Protein AF-A0A3S0I0M6-F1 (afdb_monomer_lite)

Secondary structure (DSSP, 8-state):
-EEEEEEE-SSS-EEEEEEEETTEES-SS-EEE-TT-EEEEEE-SS-GGG--EEEEEEEETTEEEEEEEETTTSS---TT-S-BTTEEEEEEEEEEPTTSSEEEEEEEEEETT-S--EE----EEEEE-

Radius of gyration: 13.61 Å; chains: 1; bounding box: 32×27×38 Å

Organism: NCBI:txid2496639

Sequence (129 aa):
MGMVNLTNLAGKGISINSFSINGTEITGNLKHLRFGQTFMASYNDKPGSQFTSLKLVLVMSGVTYHIDLNKDHYFGGGEYHYPGDDSDVSYTLFGTNDSGSQMQFRLVYGKGGSDRLIYTNDTKYLDRV

pLDDT: mean 94.1, std 5.2, range [63.44, 98.25]

Structure (mmCIF, N/CA/C/O backbone):
data_AF-A0A3S0I0M6-F1
#
_entry.id   AF-A0A3S0I0M6-F1
#
loop_
_atom_site.group_PDB
_atom_site.id
_atom_site.type_symbol
_atom_site.label_atom_id
_atom_site.label_alt_id
_atom_site.label_comp_id
_atom_site.label_asym_id
_atom_site.label_entity_id
_atom_site.label_seq_id
_atom_site.pdbx_PDB_ins_code
_atom_site.Cartn_x
_atom_site.Car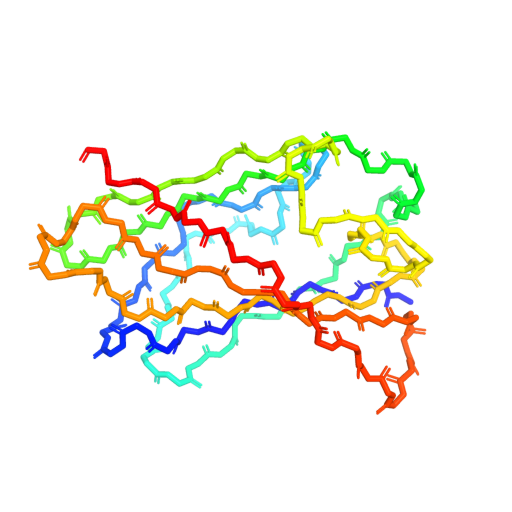tn_y
_atom_site.Cartn_z
_atom_site.occupancy
_atom_site.B_iso_or_equiv
_atom_site.auth_seq_id
_atom_site.auth_comp_id
_atom_site.auth_asym_id
_atom_site.auth_atom_id
_atom_site.pdbx_PDB_model_num
ATOM 1 N N . MET A 1 1 ? 5.858 -6.956 -16.304 1.00 79.19 1 MET A N 1
ATOM 2 C CA . MET A 1 1 ? 4.479 -6.615 -15.919 1.00 79.19 1 MET A CA 1
ATOM 3 C C . MET A 1 1 ? 4.546 -6.340 -14.443 1.00 79.19 1 MET A C 1
ATOM 5 O O . MET A 1 1 ? 4.976 -7.241 -13.732 1.00 79.19 1 MET A O 1
ATOM 9 N N . GLY A 1 2 ? 4.237 -5.118 -14.030 1.00 90.44 2 GLY A N 1
ATOM 10 C CA . GLY A 1 2 ? 4.380 -4.723 -12.639 1.00 90.44 2 GLY A CA 1
ATOM 11 C C . GLY A 1 2 ? 3.275 -5.314 -11.785 1.00 90.44 2 GLY A C 1
ATOM 12 O O . GLY A 1 2 ? 2.094 -5.221 -12.140 1.00 90.44 2 GLY A O 1
ATOM 13 N N . MET A 1 3 ? 3.645 -5.951 -10.682 1.00 95.06 3 MET A N 1
ATOM 14 C CA . MET A 1 3 ? 2.703 -6.535 -9.735 1.00 95.06 3 MET A CA 1
ATOM 15 C C . MET A 1 3 ? 2.449 -5.594 -8.563 1.00 95.06 3 MET A C 1
ATOM 17 O O . MET A 1 3 ? 3.359 -4.981 -8.014 1.00 95.06 3 MET A O 1
ATOM 21 N N . VAL A 1 4 ? 1.192 -5.529 -8.140 1.00 96.44 4 VAL A N 1
ATOM 22 C CA . VAL A 1 4 ? 0.747 -4.801 -6.956 1.00 96.44 4 VAL A CA 1
ATOM 23 C C . VAL A 1 4 ? 0.025 -5.782 -6.049 1.00 96.44 4 VAL A C 1
ATOM 25 O O . VAL A 1 4 ? -1.066 -6.262 -6.365 1.00 96.44 4 VAL A O 1
ATOM 28 N N . ASN A 1 5 ? 0.634 -6.070 -4.905 1.00 96.44 5 ASN A N 1
ATOM 29 C CA . ASN A 1 5 ? 0.090 -6.994 -3.921 1.00 96.44 5 ASN A CA 1
ATOM 30 C C . ASN A 1 5 ? -0.294 -6.254 -2.638 1.00 96.44 5 ASN A C 1
ATOM 32 O O . ASN A 1 5 ? 0.381 -5.312 -2.227 1.00 96.44 5 ASN A O 1
ATOM 36 N N . LEU A 1 6 ? -1.358 -6.704 -1.976 1.00 97.50 6 LEU A N 1
ATOM 37 C CA . LEU A 1 6 ? -1.774 -6.221 -0.662 1.00 97.50 6 LEU A CA 1
ATOM 38 C C . LEU A 1 6 ? -2.090 -7.412 0.240 1.00 97.50 6 LEU A C 1
ATOM 40 O O . LEU A 1 6 ? -3.065 -8.128 0.016 1.00 97.50 6 LEU A O 1
ATOM 44 N N . THR A 1 7 ? -1.272 -7.616 1.267 1.00 97.56 7 THR A N 1
ATOM 45 C CA . THR A 1 7 ? -1.410 -8.718 2.225 1.00 97.56 7 THR A CA 1
ATOM 46 C C . THR A 1 7 ? -2.013 -8.223 3.530 1.00 97.56 7 THR A C 1
ATOM 48 O O . THR A 1 7 ? -1.549 -7.242 4.112 1.00 97.56 7 THR A O 1
ATOM 51 N N . ASN A 1 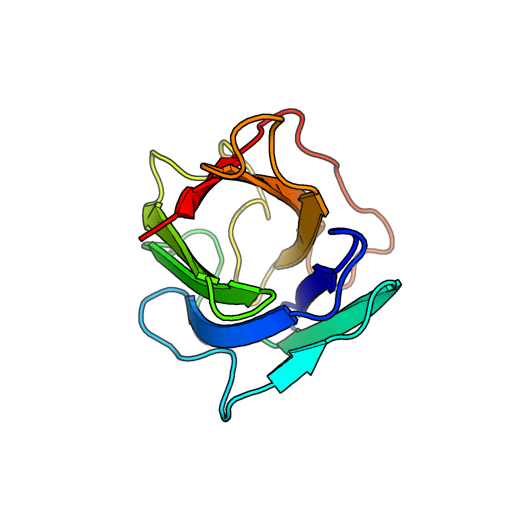8 ? -3.034 -8.926 4.015 1.00 97.75 8 ASN A N 1
ATOM 52 C CA . ASN A 1 8 ? -3.678 -8.623 5.283 1.00 97.75 8 ASN A CA 1
ATOM 53 C C . ASN A 1 8 ? -3.090 -9.457 6.430 1.00 97.75 8 ASN A C 1
ATOM 55 O O . ASN A 1 8 ? -3.426 -10.632 6.574 1.00 97.75 8 ASN A O 1
ATOM 59 N N . LEU A 1 9 ? -2.294 -8.832 7.298 1.00 97.19 9 LEU A N 1
ATOM 60 C CA . LEU A 1 9 ? -1.832 -9.397 8.572 1.00 97.19 9 LEU A CA 1
ATOM 61 C C . LEU A 1 9 ? -2.374 -8.621 9.787 1.00 97.19 9 LEU A C 1
ATOM 63 O O . LEU A 1 9 ? -1.834 -8.730 10.886 1.00 97.19 9 LEU A O 1
ATOM 67 N N . ALA A 1 10 ? -3.477 -7.881 9.639 1.00 94.12 10 ALA A N 1
ATOM 68 C CA . ALA A 1 10 ? -4.053 -7.058 10.707 1.00 94.12 10 ALA A CA 1
ATOM 69 C C . ALA A 1 10 ? -4.827 -7.855 11.786 1.00 94.12 10 ALA A C 1
ATOM 71 O O . ALA A 1 10 ? -5.533 -7.279 12.611 1.00 94.12 10 ALA A O 1
ATOM 72 N N . GLY A 1 11 ? -4.744 -9.189 11.772 1.00 88.81 11 GLY A N 1
ATOM 73 C CA . GLY A 1 11 ? -5.431 -10.089 12.711 1.00 88.81 11 GLY A CA 1
ATOM 74 C C . GLY A 1 11 ? -6.945 -10.240 12.498 1.00 88.81 11 GLY A C 1
ATOM 75 O O . GLY A 1 11 ? -7.568 -11.092 13.128 1.00 88.81 11 GLY A O 1
ATOM 76 N N . LYS A 1 12 ? -7.557 -9.453 11.604 1.00 93.31 12 LYS A N 1
ATOM 77 C CA . LYS A 1 12 ? -8.993 -9.495 11.274 1.00 93.31 12 LYS A CA 1
ATOM 78 C C . LYS A 1 12 ? -9.212 -9.426 9.768 1.00 93.31 12 LYS A C 1
ATOM 80 O O . LYS A 1 12 ? -8.325 -9.013 9.032 1.00 93.31 12 LYS A O 1
ATOM 85 N N . GLY A 1 13 ? -10.402 -9.810 9.306 1.00 95.94 13 GLY A N 1
ATOM 86 C CA . GLY A 1 13 ? -10.801 -9.582 7.917 1.00 95.94 13 GLY A CA 1
ATOM 87 C C . GLY A 1 13 ? -10.941 -8.088 7.613 1.00 95.94 13 GLY A C 1
ATOM 88 O O . GLY A 1 13 ? -11.476 -7.336 8.433 1.00 95.94 13 GLY A O 1
ATOM 89 N N . ILE A 1 14 ? -10.482 -7.680 6.434 1.00 96.44 14 ILE A N 1
ATOM 90 C CA . ILE A 1 14 ? -10.589 -6.311 5.922 1.00 96.44 14 ILE A CA 1
ATOM 91 C C . ILE A 1 14 ? -11.376 -6.308 4.616 1.00 96.44 14 ILE A C 1
ATOM 93 O O . ILE A 1 14 ? -11.394 -7.297 3.885 1.00 96.44 14 ILE A O 1
ATOM 97 N N . SER A 1 15 ? -11.988 -5.181 4.297 1.00 96.31 15 SER A N 1
ATOM 98 C CA . SER A 1 15 ? -12.596 -4.924 2.999 1.00 96.31 15 SER A CA 1
ATOM 99 C C . SER A 1 15 ? -11.877 -3.761 2.329 1.00 96.31 15 SER A C 1
ATOM 101 O O . SER A 1 15 ? -11.734 -2.705 2.936 1.00 96.31 15 SER A O 1
ATOM 103 N N . ILE A 1 16 ? -11.408 -3.950 1.098 1.00 95.81 16 ILE A N 1
ATOM 104 C CA . ILE A 1 16 ? -10.812 -2.890 0.285 1.00 95.81 16 ILE A CA 1
ATOM 105 C C . ILE A 1 16 ? -11.950 -2.127 -0.387 1.00 95.81 16 ILE A C 1
ATOM 107 O O . ILE A 1 16 ? -12.645 -2.695 -1.233 1.00 95.81 16 ILE A O 1
ATOM 111 N N . ASN A 1 17 ? -12.148 -0.871 0.014 1.00 93.88 17 ASN A N 1
ATOM 112 C CA . ASN A 1 17 ? -13.171 0.010 -0.549 1.00 93.88 17 ASN A CA 1
ATOM 113 C C . ASN A 1 17 ? -12.671 0.739 -1.801 1.00 93.88 17 ASN A C 1
ATOM 115 O O . ASN A 1 17 ? -13.431 0.892 -2.749 1.00 93.88 17 ASN A O 1
ATOM 119 N N . SER A 1 18 ? -11.417 1.191 -1.796 1.00 94.88 18 SER A N 1
ATOM 120 C CA . SER A 1 18 ? -10.742 1.785 -2.956 1.00 94.88 18 SER A CA 1
ATOM 121 C C . SER A 1 18 ? -9.248 1.531 -2.836 1.00 94.88 18 SER A C 1
ATOM 123 O O . SER A 1 18 ? -8.691 1.579 -1.734 1.00 94.88 18 SER A O 1
ATOM 125 N N . PHE A 1 19 ? -8.607 1.255 -3.965 1.00 96.38 19 PHE A N 1
ATOM 126 C CA . PHE A 1 19 ? -7.162 1.173 -4.063 1.00 96.38 19 PHE A CA 1
ATOM 127 C C . PHE A 1 19 ? -6.760 1.673 -5.443 1.00 96.38 19 PHE A C 1
ATOM 129 O O . PHE A 1 19 ? -6.968 0.980 -6.435 1.00 96.38 19 PHE A O 1
ATOM 136 N N . SER A 1 20 ? -6.166 2.862 -5.507 1.00 96.38 20 SER A N 1
ATOM 137 C CA . SER A 1 20 ? -5.747 3.480 -6.762 1.00 96.38 20 SER A CA 1
ATOM 138 C C . SER A 1 20 ? -4.278 3.878 -6.765 1.00 96.38 20 SER A C 1
ATOM 140 O O . SER A 1 20 ? -3.697 4.213 -5.729 1.00 96.38 20 SER A O 1
ATOM 142 N N . ILE A 1 21 ? -3.682 3.850 -7.956 1.00 97.00 21 ILE A N 1
ATOM 143 C CA . ILE A 1 21 ? -2.311 4.289 -8.228 1.00 97.00 21 ILE A CA 1
ATOM 144 C C . ILE A 1 21 ? -2.355 5.231 -9.426 1.00 97.00 21 ILE A C 1
ATOM 146 O O . ILE A 1 21 ? -2.884 4.887 -10.481 1.00 97.00 21 ILE A O 1
ATOM 150 N N . ASN A 1 22 ? -1.829 6.444 -9.259 1.00 96.06 22 ASN A N 1
ATOM 151 C CA . ASN A 1 22 ? -1.877 7.529 -10.245 1.00 96.06 22 ASN A CA 1
ATOM 152 C C . ASN A 1 22 ? -3.296 7.820 -10.774 1.00 96.06 22 ASN A C 1
ATOM 154 O O . ASN A 1 22 ? -3.463 8.227 -11.923 1.00 96.06 22 ASN A O 1
ATOM 158 N N . GLY A 1 23 ? -4.318 7.597 -9.940 1.00 94.44 23 GLY A N 1
ATOM 159 C CA . GLY A 1 23 ? -5.731 7.745 -10.301 1.00 94.44 23 GLY A CA 1
ATOM 160 C C . GLY A 1 23 ? -6.362 6.530 -10.992 1.00 94.44 23 GLY A C 1
ATOM 161 O O . GLY A 1 23 ? -7.577 6.517 -11.159 1.00 94.44 23 GLY A O 1
ATOM 162 N N . THR A 1 24 ? -5.588 5.502 -11.344 1.00 95.00 24 THR A N 1
ATOM 163 C CA . THR A 1 24 ? -6.120 4.236 -11.866 1.00 95.00 24 THR A CA 1
ATOM 164 C C . THR A 1 24 ? -6.544 3.341 -10.711 1.00 95.00 24 THR A C 1
ATOM 166 O O . THR A 1 24 ? -5.730 3.027 -9.844 1.00 95.00 24 THR A O 1
ATOM 169 N N . GLU A 1 25 ? -7.799 2.896 -10.708 1.00 94.50 25 GLU A N 1
ATOM 170 C CA . GLU A 1 25 ? -8.289 1.900 -9.751 1.00 94.50 25 GLU A CA 1
ATOM 171 C C . GLU A 1 25 ? -7.649 0.530 -10.015 1.00 94.50 25 GLU A C 1
ATOM 173 O O . GLU A 1 25 ? -7.835 -0.084 -11.064 1.00 94.50 25 GLU A O 1
ATOM 178 N N . ILE A 1 26 ? -6.903 0.044 -9.026 1.00 93.31 26 ILE A N 1
ATOM 179 C CA . ILE A 1 26 ? -6.287 -1.287 -8.994 1.00 93.31 26 ILE A CA 1
ATOM 180 C C . ILE A 1 26 ? -7.332 -2.341 -8.624 1.00 93.31 26 ILE A C 1
ATOM 182 O O . ILE A 1 26 ? -7.279 -3.489 -9.072 1.00 93.31 26 ILE A O 1
ATOM 186 N N . THR A 1 27 ? -8.314 -1.956 -7.810 1.00 84.81 27 THR A N 1
ATOM 187 C CA . THR A 1 27 ? -9.445 -2.808 -7.450 1.00 84.81 27 THR A CA 1
ATOM 188 C C . THR A 1 27 ? -10.677 -2.432 -8.259 1.00 84.81 27 THR A C 1
ATOM 190 O O . THR A 1 27 ? -11.262 -1.380 -8.048 1.00 84.81 27 THR A O 1
ATOM 193 N N . GLY A 1 28 ? -11.136 -3.326 -9.138 1.00 63.44 28 GLY A N 1
ATOM 194 C CA . GLY A 1 28 ? -12.366 -3.093 -9.906 1.00 63.44 28 GLY A CA 1
ATOM 195 C C . GLY A 1 28 ? -13.676 -3.240 -9.112 1.00 63.44 28 GLY A C 1
ATOM 196 O O . GLY A 1 28 ? -14.716 -2.835 -9.607 1.00 63.44 28 GLY A O 1
ATOM 197 N N . ASN A 1 29 ? -13.655 -3.851 -7.918 1.00 67.00 29 ASN A N 1
ATOM 198 C CA . ASN A 1 29 ? -14.817 -4.062 -7.038 1.00 67.00 29 ASN A CA 1
ATOM 199 C C . ASN A 1 29 ? -14.363 -4.196 -5.575 1.00 67.00 29 ASN A C 1
ATOM 201 O O . ASN A 1 29 ? -13.211 -4.549 -5.326 1.00 67.00 29 ASN A O 1
ATOM 205 N N . LEU A 1 30 ? -15.289 -4.021 -4.626 1.00 72.56 30 LEU A N 1
ATOM 206 C CA . LEU A 1 30 ? -15.057 -4.217 -3.190 1.00 72.56 30 LEU A CA 1
ATOM 207 C C . LEU A 1 30 ? -14.544 -5.647 -2.926 1.00 72.56 30 LEU A C 1
ATOM 209 O O . LEU A 1 30 ? -15.201 -6.633 -3.275 1.00 72.56 30 LEU A O 1
ATOM 213 N N . LYS A 1 31 ? -13.343 -5.776 -2.350 1.00 87.94 31 LYS A N 1
ATOM 214 C CA . LYS A 1 31 ? -12.699 -7.076 -2.084 1.00 87.94 31 LYS A CA 1
ATOM 215 C C . LYS A 1 31 ? -12.566 -7.310 -0.591 1.00 87.94 31 LYS A C 1
ATOM 217 O O . LYS A 1 31 ? -11.964 -6.503 0.106 1.00 87.94 31 LYS A O 1
ATOM 222 N N . HIS A 1 32 ? -13.074 -8.441 -0.111 1.00 94.25 32 HIS A N 1
ATOM 223 C CA . HIS A 1 32 ? -12.842 -8.878 1.261 1.00 94.25 32 HIS A CA 1
ATOM 224 C C . HIS A 1 32 ? -11.591 -9.761 1.338 1.00 94.25 32 HIS A C 1
ATOM 226 O O . HIS A 1 32 ? -11.502 -10.765 0.631 1.00 94.25 32 HIS A O 1
ATOM 232 N N . LEU A 1 33 ? -10.648 -9.401 2.207 1.00 95.31 33 LEU A N 1
ATOM 233 C CA . LEU A 1 33 ? -9.435 -10.158 2.504 1.00 95.31 33 LEU A CA 1
ATOM 234 C C . LEU A 1 33 ? -9.473 -10.654 3.946 1.00 95.31 33 LEU A C 1
ATOM 236 O O . LEU A 1 33 ? -9.417 -9.865 4.892 1.00 95.31 33 LEU A O 1
ATOM 240 N N . ARG A 1 34 ? -9.507 -11.973 4.132 1.00 96.81 34 ARG A N 1
ATOM 241 C CA . ARG A 1 34 ? -9.315 -12.599 5.447 1.00 96.81 34 ARG A CA 1
ATOM 242 C C . ARG A 1 34 ? -7.872 -12.408 5.920 1.00 96.81 34 ARG A C 1
ATOM 244 O O . ARG A 1 34 ? -6.985 -12.082 5.134 1.00 96.81 34 ARG A O 1
ATOM 251 N N . PHE A 1 35 ? -7.637 -12.634 7.209 1.00 96.50 35 PHE A N 1
ATOM 252 C CA . PHE A 1 35 ? -6.280 -12.665 7.751 1.00 96.50 35 PHE A CA 1
ATOM 253 C C . PHE A 1 35 ? -5.418 -13.699 7.005 1.00 96.50 35 PHE A C 1
ATOM 255 O O . PHE A 1 35 ? -5.875 -14.811 6.736 1.00 96.50 35 PHE A O 1
ATOM 262 N N . GLY A 1 36 ? -4.191 -13.312 6.659 1.00 96.50 36 GLY A N 1
ATOM 263 C CA . GLY A 1 36 ? -3.236 -14.116 5.898 1.00 96.50 36 GLY A CA 1
ATOM 264 C C . GLY A 1 36 ? -3.476 -14.138 4.386 1.00 96.50 36 GLY A C 1
ATOM 265 O O . GLY A 1 36 ? -2.693 -14.753 3.671 1.00 96.50 36 GLY A O 1
ATOM 266 N N . GLN A 1 37 ? -4.532 -13.492 3.879 1.00 97.00 37 GLN A N 1
ATOM 267 C CA . GLN A 1 37 ? -4.786 -13.434 2.439 1.00 97.00 37 GLN A CA 1
ATOM 268 C C . GLN A 1 37 ? -4.077 -12.255 1.777 1.00 97.00 37 GLN A C 1
ATOM 270 O O . GLN A 1 37 ? -3.944 -11.172 2.354 1.00 97.00 37 GLN A O 1
ATOM 275 N N . THR A 1 38 ? -3.709 -12.474 0.518 1.00 96.44 38 THR A N 1
ATOM 276 C CA . THR A 1 38 ? -3.098 -11.478 -0.355 1.00 96.44 38 THR A CA 1
ATOM 277 C C . THR A 1 38 ? -4.022 -11.204 -1.534 1.00 96.44 38 THR A C 1
ATOM 279 O O . THR A 1 38 ? -4.426 -12.119 -2.251 1.00 96.44 38 THR A O 1
ATOM 282 N N . PHE A 1 39 ? -4.367 -9.936 -1.732 1.00 95.88 39 PHE A N 1
ATOM 283 C CA . PHE A 1 39 ? -4.891 -9.446 -3.000 1.00 95.88 39 PHE A CA 1
ATOM 284 C C . PHE A 1 39 ? -3.721 -9.229 -3.957 1.00 95.88 39 PHE A C 1
ATOM 286 O O . PHE A 1 39 ? -2.706 -8.664 -3.557 1.00 95.88 39 PHE A O 1
ATOM 293 N N . MET A 1 40 ? -3.877 -9.664 -5.204 1.00 94.88 40 MET A N 1
ATOM 294 C CA . MET A 1 40 ? -2.871 -9.518 -6.251 1.00 94.88 40 MET A CA 1
ATOM 295 C C . MET A 1 40 ? -3.518 -8.874 -7.471 1.00 94.88 40 MET A C 1
ATOM 297 O O . MET A 1 40 ? -4.593 -9.299 -7.904 1.00 94.88 40 MET A O 1
ATOM 301 N N . ALA A 1 41 ? -2.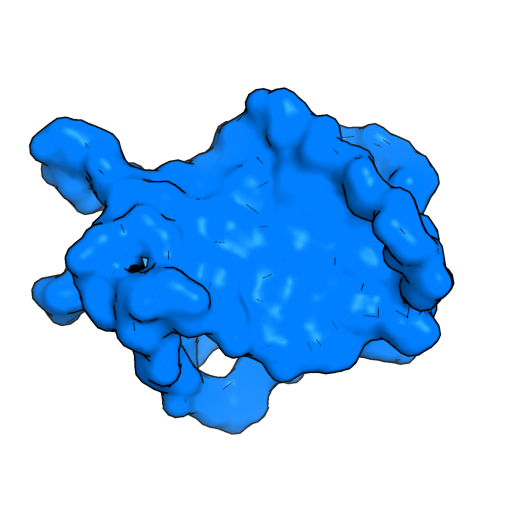852 -7.874 -8.025 1.00 94.81 41 ALA A N 1
ATOM 302 C CA . ALA A 1 41 ? -3.227 -7.214 -9.263 1.00 94.81 41 ALA A CA 1
ATOM 303 C C . ALA A 1 41 ? -1.974 -6.824 -10.046 1.00 94.81 41 ALA A C 1
ATOM 305 O O . ALA A 1 41 ? -0.864 -6.832 -9.518 1.00 94.81 41 ALA A O 1
ATOM 306 N N . SER A 1 42 ? -2.161 -6.471 -11.310 1.00 93.38 42 SER A N 1
ATOM 307 C CA . SER A 1 42 ? -1.115 -5.884 -12.140 1.00 93.38 42 SER A CA 1
ATOM 308 C C . SER A 1 42 ? -1.364 -4.393 -12.328 1.00 93.38 42 SER A C 1
ATOM 310 O O . SER A 1 42 ? -2.515 -3.996 -12.513 1.00 93.38 42 SER A O 1
ATOM 312 N N . TYR A 1 43 ? -0.302 -3.594 -12.370 1.00 93.81 43 TYR A N 1
ATOM 313 C CA . TYR A 1 43 ? -0.358 -2.186 -12.753 1.00 93.81 43 TYR A CA 1
ATOM 314 C C . TYR A 1 43 ? 0.633 -1.932 -13.887 1.00 93.81 43 TYR A C 1
ATOM 316 O O . TYR A 1 43 ? 1.838 -2.067 -13.703 1.00 93.81 43 TYR A O 1
ATOM 324 N N . ASN A 1 44 ? 0.114 -1.591 -15.069 1.00 92.12 44 ASN A N 1
ATOM 325 C CA . ASN A 1 44 ? 0.921 -1.461 -16.287 1.00 92.12 44 ASN A CA 1
ATOM 326 C C . ASN A 1 44 ? 0.697 -0.139 -17.024 1.00 92.12 44 ASN A C 1
ATOM 328 O O . ASN A 1 44 ? 1.066 -0.014 -18.187 1.00 92.12 44 ASN A O 1
ATOM 332 N N . ASP A 1 45 ? 0.055 0.832 -16.379 1.00 92.75 45 ASP A N 1
ATOM 333 C CA . ASP A 1 45 ? -0.319 2.070 -17.061 1.00 92.75 45 ASP A CA 1
ATOM 334 C C . ASP A 1 45 ? 0.888 2.982 -17.287 1.00 92.75 45 ASP A C 1
ATOM 336 O O . ASP A 1 45 ? 0.950 3.697 -18.287 1.00 92.75 45 ASP A O 1
ATOM 340 N N . LYS A 1 46 ? 1.821 3.004 -16.328 1.00 94.88 46 LYS A N 1
ATOM 341 C CA . LYS A 1 46 ? 2.995 3.883 -16.320 1.00 94.88 46 LYS A CA 1
ATOM 342 C C . LYS A 1 46 ? 4.176 3.210 -15.613 1.00 94.88 46 LYS A C 1
ATOM 344 O O . LYS A 1 46 ? 3.942 2.407 -14.708 1.00 94.88 46 LYS A O 1
ATOM 349 N N . PRO A 1 47 ? 5.421 3.594 -15.939 1.00 95.56 47 PRO A N 1
ATOM 350 C CA . PRO A 1 47 ? 6.592 3.188 -15.170 1.00 95.56 47 PRO A CA 1
ATOM 351 C C . PRO A 1 47 ? 6.618 3.860 -13.797 1.00 95.56 47 PRO A C 1
ATOM 353 O O . PRO A 1 47 ? 6.107 4.973 -13.620 1.00 95.56 47 PRO A O 1
ATOM 356 N N . GLY A 1 48 ? 7.289 3.231 -12.831 1.00 95.00 48 GLY A N 1
ATOM 357 C CA . GLY A 1 48 ? 7.352 3.706 -11.448 1.00 95.00 48 GLY A CA 1
ATOM 358 C C . GLY A 1 48 ? 8.020 5.077 -11.326 1.00 95.00 48 GLY A C 1
ATOM 359 O O . GLY A 1 48 ? 7.684 5.875 -10.452 1.00 95.00 48 GLY A O 1
ATOM 360 N N . SER A 1 49 ? 8.906 5.428 -12.263 1.00 94.94 49 SER A N 1
ATOM 361 C CA . SER A 1 49 ? 9.511 6.767 -12.347 1.00 94.94 49 SER A CA 1
ATOM 362 C C . SER A 1 49 ? 8.481 7.902 -12.492 1.00 94.94 49 SER A C 1
ATOM 364 O O . SER A 1 49 ? 8.732 9.016 -12.016 1.00 94.94 49 SER A O 1
ATOM 366 N N . GLN A 1 50 ? 7.311 7.609 -13.074 1.00 96.00 50 GLN A N 1
ATOM 367 C CA . GLN A 1 50 ? 6.187 8.531 -13.272 1.00 96.00 50 GLN A CA 1
ATOM 368 C C . GLN A 1 50 ? 5.114 8.437 -12.177 1.00 96.00 50 GLN A C 1
ATOM 370 O O . GLN A 1 50 ? 4.024 8.989 -12.338 1.00 96.00 50 GLN A O 1
ATO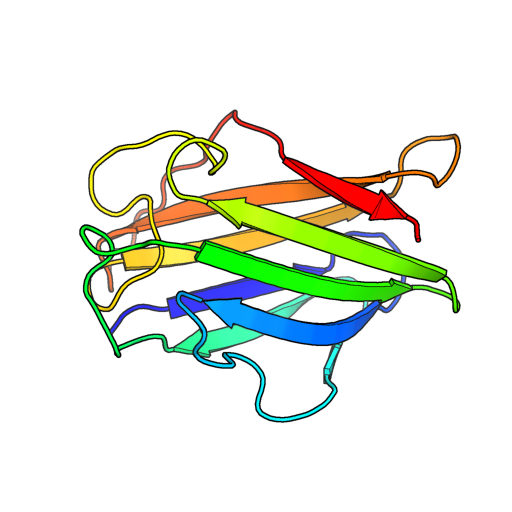M 375 N N . PHE A 1 51 ? 5.396 7.754 -11.068 1.00 96.81 51 PHE A N 1
ATOM 376 C CA . PHE A 1 51 ? 4.499 7.714 -9.922 1.00 96.81 51 PHE A CA 1
ATOM 377 C C . PHE A 1 51 ? 4.185 9.118 -9.392 1.00 96.81 51 PHE A C 1
ATOM 379 O O . PHE A 1 51 ? 5.084 9.925 -9.140 1.00 96.81 51 PHE A O 1
ATOM 386 N N . THR A 1 52 ? 2.897 9.379 -9.191 1.00 96.75 52 THR A N 1
ATOM 387 C CA . THR A 1 52 ? 2.351 10.611 -8.621 1.00 96.75 52 THR A CA 1
ATOM 388 C C . THR A 1 52 ? 1.621 10.356 -7.312 1.00 96.75 52 THR A C 1
ATOM 390 O O . THR A 1 52 ? 1.748 11.170 -6.398 1.00 96.75 52 THR A O 1
ATOM 393 N N . SER A 1 53 ? 0.844 9.270 -7.214 1.00 97.12 53 SER A N 1
ATOM 394 C CA . SER A 1 53 ? -0.001 9.030 -6.042 1.00 97.12 53 SER A CA 1
ATOM 395 C C . SER A 1 53 ? -0.407 7.573 -5.829 1.00 97.12 53 SER A C 1
ATOM 397 O O . SER A 1 53 ? -0.552 6.804 -6.777 1.00 97.12 53 SER A O 1
ATOM 399 N N . LEU A 1 54 ? -0.655 7.221 -4.568 1.00 97.88 54 LEU A N 1
ATOM 400 C CA . LEU A 1 54 ? -1.313 5.994 -4.128 1.00 97.88 54 LEU A CA 1
ATOM 401 C C . LEU A 1 54 ? -2.409 6.360 -3.135 1.00 97.88 54 LEU A C 1
ATOM 403 O O . LEU A 1 54 ? -2.139 7.054 -2.158 1.00 97.88 54 LEU A O 1
ATOM 407 N N . LYS A 1 55 ? -3.617 5.837 -3.338 1.00 97.62 55 LYS A N 1
ATOM 408 C CA . LYS A 1 55 ? -4.715 5.958 -2.373 1.00 97.62 55 LYS A CA 1
ATOM 409 C C . LYS A 1 55 ? -5.218 4.584 -2.000 1.00 97.62 55 LYS A C 1
ATOM 411 O O . LYS A 1 55 ? -5.456 3.761 -2.880 1.00 97.62 55 LYS A O 1
ATOM 416 N N . LEU A 1 56 ? -5.406 4.348 -0.711 1.00 97.44 56 LEU A N 1
ATOM 417 C CA . LEU A 1 56 ? -5.945 3.095 -0.204 1.00 97.44 56 LEU A CA 1
ATOM 418 C C . LEU A 1 56 ? -6.953 3.396 0.899 1.00 97.44 56 LEU A C 1
ATOM 420 O O . LEU A 1 56 ? -6.630 4.079 1.867 1.00 97.44 56 LEU A O 1
ATOM 424 N N . VAL A 1 57 ? -8.165 2.868 0.747 1.00 96.81 57 VAL A N 1
ATOM 425 C CA . VAL A 1 57 ? -9.255 2.972 1.720 1.00 96.81 57 VAL A CA 1
ATOM 426 C C . VAL A 1 57 ? -9.732 1.571 2.066 1.00 96.81 57 VAL A C 1
ATOM 428 O O . VAL A 1 57 ? -10.148 0.804 1.194 1.00 96.81 57 VAL A O 1
ATOM 4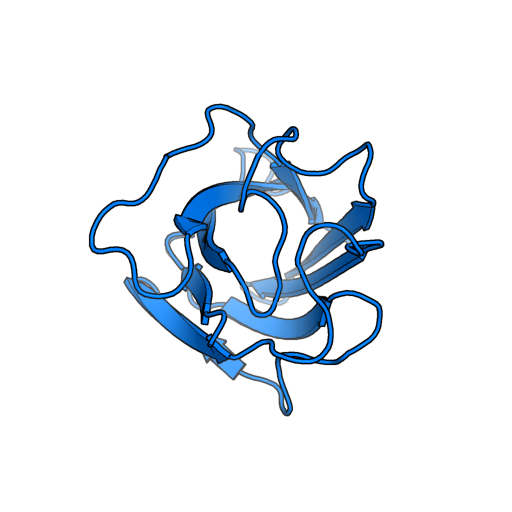31 N N . LEU A 1 58 ? -9.694 1.244 3.351 1.00 96.06 58 LEU A N 1
ATOM 432 C CA . LEU A 1 58 ? -10.041 -0.062 3.895 1.00 96.06 58 LEU A CA 1
ATOM 433 C C . LEU A 1 58 ? -11.122 0.065 4.961 1.00 96.06 58 LEU A C 1
ATOM 435 O O . LEU A 1 58 ? -11.197 1.066 5.665 1.00 96.06 58 LEU A O 1
ATOM 439 N N . VAL A 1 59 ? -11.898 -0.996 5.145 1.00 96.06 59 VAL A N 1
ATOM 440 C CA . VAL A 1 59 ? -12.825 -1.147 6.267 1.00 96.06 59 VAL A CA 1
ATOM 441 C C . VAL A 1 59 ? -12.455 -2.389 7.062 1.00 96.06 59 VAL A C 1
ATOM 443 O O . VAL A 1 59 ? -12.386 -3.490 6.516 1.00 96.06 59 VAL A O 1
ATOM 446 N N . MET A 1 60 ? -12.260 -2.232 8.368 1.00 95.31 60 MET A N 1
ATOM 447 C CA . MET A 1 60 ? -12.002 -3.325 9.302 1.00 95.31 60 MET A CA 1
ATOM 448 C C . MET A 1 60 ? -12.967 -3.220 10.481 1.00 95.31 60 MET A C 1
ATOM 450 O O . MET A 1 60 ? -12.959 -2.237 11.212 1.00 95.31 60 MET A O 1
ATOM 454 N N . SER A 1 61 ? -13.797 -4.247 10.699 1.00 92.75 61 SER A N 1
ATOM 455 C CA . SER A 1 61 ? -14.807 -4.250 11.781 1.00 92.75 61 SER A CA 1
ATOM 456 C C . SER A 1 61 ? -15.730 -3.014 11.776 1.00 92.75 61 SER A C 1
ATOM 458 O O . SER A 1 61 ? -16.075 -2.495 12.832 1.00 92.75 61 SER A O 1
ATOM 460 N N . GLY A 1 62 ? -16.097 -2.515 10.591 1.00 93.62 62 GLY A N 1
ATOM 461 C CA . GLY A 1 62 ? -16.932 -1.316 10.431 1.00 93.62 62 GLY A CA 1
ATOM 462 C C . GLY A 1 62 ? -16.197 0.021 10.587 1.00 93.62 62 GLY A C 1
ATOM 463 O O . GLY A 1 62 ? -16.811 1.061 10.377 1.00 93.62 62 GLY A O 1
ATOM 464 N N . VAL A 1 63 ? -14.900 0.013 10.914 1.00 96.00 63 VAL A N 1
ATOM 465 C CA . VAL A 1 63 ? -14.061 1.217 10.995 1.00 96.00 63 VAL A CA 1
ATOM 466 C C . VAL A 1 63 ? -13.318 1.418 9.680 1.00 96.00 63 VAL A C 1
ATOM 468 O O . VAL A 1 63 ? -12.712 0.475 9.167 1.00 96.00 63 VAL A O 1
ATOM 471 N N . THR A 1 64 ? -13.351 2.641 9.155 1.00 97.38 64 THR A N 1
ATOM 472 C CA . THR A 1 64 ? -12.648 3.017 7.925 1.00 97.38 64 THR A CA 1
ATOM 473 C C . THR A 1 64 ? -11.238 3.502 8.243 1.00 97.38 64 THR A C 1
ATOM 475 O O . THR A 1 64 ? -11.043 4.322 9.136 1.00 97.38 64 THR A O 1
ATOM 478 N N . TYR A 1 65 ? -10.267 3.015 7.479 1.00 98.06 65 TYR A N 1
ATOM 479 C CA . TYR A 1 65 ? -8.871 3.435 7.507 1.00 98.06 65 TYR A CA 1
ATOM 480 C C . TYR A 1 65 ? -8.474 3.901 6.112 1.00 98.06 65 TYR A C 1
ATOM 482 O O . TYR A 1 65 ? -8.873 3.281 5.124 1.00 98.06 65 TYR A O 1
ATOM 490 N N . HIS A 1 66 ? -7.689 4.967 6.013 1.00 97.94 66 HIS A N 1
ATOM 491 C CA . HIS A 1 66 ? -7.273 5.499 4.721 1.00 97.94 66 HIS A CA 1
ATOM 492 C C . HIS A 1 66 ? -5.838 6.015 4.724 1.00 97.94 66 HIS A C 1
ATOM 494 O O . HIS A 1 66 ? -5.298 6.385 5.761 1.00 97.94 66 HIS A O 1
ATOM 500 N N . ILE A 1 67 ? -5.235 6.048 3.541 1.00 98.25 67 ILE A N 1
ATOM 501 C CA . ILE A 1 67 ? -3.967 6.726 3.285 1.00 98.25 67 ILE A CA 1
ATOM 502 C C . ILE A 1 67 ? -3.965 7.294 1.863 1.00 98.25 67 ILE A C 1
ATOM 504 O O . ILE A 1 67 ? -4.499 6.673 0.940 1.00 98.25 67 ILE A O 1
ATOM 508 N N . ASP A 1 68 ? -3.359 8.468 1.698 1.00 97.75 68 ASP A N 1
ATOM 509 C CA . ASP A 1 68 ? -3.118 9.138 0.417 1.00 97.75 68 ASP A CA 1
ATOM 510 C C . ASP A 1 68 ? -1.643 9.558 0.379 1.00 97.75 68 ASP A C 1
ATOM 512 O O . ASP A 1 68 ? -1.214 10.452 1.110 1.00 97.75 68 ASP A O 1
ATOM 516 N N . LEU A 1 69 ? -0.839 8.840 -0.400 1.00 97.56 69 LEU A N 1
ATOM 517 C CA . LEU A 1 69 ? 0.596 9.066 -0.526 1.00 97.56 69 LEU A CA 1
ATOM 518 C C . LEU A 1 69 ? 0.893 9.707 -1.872 1.00 97.56 69 LEU A C 1
ATOM 520 O O . LEU A 1 69 ? 0.488 9.185 -2.907 1.00 97.56 69 LEU A O 1
ATOM 524 N N . ASN A 1 70 ? 1.685 10.775 -1.868 1.00 96.25 70 ASN A N 1
ATOM 525 C CA . ASN A 1 70 ? 2.349 11.283 -3.066 1.00 96.25 70 ASN A CA 1
ATOM 526 C C . ASN A 1 70 ? 3.801 10.776 -3.128 1.00 96.25 70 ASN A C 1
ATOM 528 O O . ASN A 1 70 ? 4.258 10.058 -2.238 1.00 96.25 70 ASN A O 1
ATOM 532 N N . LYS A 1 71 ? 4.541 11.154 -4.175 1.00 93.75 71 LYS A N 1
ATOM 533 C CA . LYS A 1 71 ? 5.939 10.735 -4.371 1.00 93.75 71 LYS A CA 1
ATOM 534 C C . LYS A 1 71 ? 6.867 11.097 -3.201 1.00 93.75 71 LYS A C 1
ATOM 536 O O . LYS A 1 71 ? 7.712 10.280 -2.846 1.00 93.75 71 LYS A O 1
ATOM 541 N N . ASP A 1 72 ? 6.674 12.265 -2.592 1.00 93.19 72 ASP A N 1
ATOM 542 C CA . ASP A 1 72 ? 7.527 12.784 -1.513 1.00 93.19 72 ASP A CA 1
ATOM 543 C C . ASP A 1 72 ? 7.225 12.139 -0.153 1.00 93.19 72 ASP A C 1
ATOM 545 O O . ASP A 1 72 ? 8.098 12.036 0.707 1.00 93.19 72 ASP A O 1
ATOM 549 N N . HIS A 1 73 ? 5.991 11.671 0.040 1.00 94.50 73 HIS A N 1
ATOM 550 C CA . HIS A 1 73 ? 5.543 11.005 1.265 1.00 94.50 73 HIS A CA 1
ATOM 551 C C . HIS A 1 73 ? 5.471 9.482 1.144 1.00 94.50 73 HIS A C 1
ATOM 553 O O . HIS A 1 73 ? 5.106 8.805 2.111 1.00 94.50 73 HIS A O 1
ATOM 559 N N . TYR A 1 74 ? 5.850 8.934 -0.010 1.00 95.44 74 TYR A N 1
ATOM 560 C CA . TYR A 1 74 ? 5.954 7.499 -0.234 1.00 95.44 74 TYR A CA 1
ATOM 561 C C . TYR A 1 74 ? 7.049 6.860 0.645 1.00 95.44 74 TYR A C 1
ATOM 563 O O . TYR A 1 74 ? 7.714 7.533 1.431 1.00 95.44 74 TYR A O 1
ATOM 571 N N . PHE A 1 75 ? 7.212 5.541 0.548 1.00 93.94 75 PHE A N 1
ATOM 572 C CA . PHE A 1 75 ? 8.119 4.692 1.336 1.00 93.94 75 PHE A CA 1
ATOM 573 C C . PHE A 1 75 ? 9.630 4.924 1.091 1.00 93.94 75 PHE A C 1
ATOM 575 O O . PHE A 1 75 ? 10.425 3.984 1.110 1.00 93.94 75 PHE A O 1
ATOM 582 N N . GLY A 1 76 ? 10.044 6.167 0.853 1.00 87.19 76 GLY A N 1
ATOM 583 C CA . GLY A 1 76 ? 11.357 6.540 0.340 1.00 87.19 76 GLY A CA 1
ATOM 584 C C . GLY A 1 76 ? 11.379 6.621 -1.190 1.00 87.19 76 GLY A C 1
ATOM 585 O O . GLY A 1 76 ? 10.343 6.755 -1.842 1.00 87.19 76 GLY A O 1
ATOM 586 N N . GLY A 1 77 ? 12.582 6.558 -1.764 1.00 84.31 77 GLY A N 1
ATOM 587 C CA . GLY A 1 77 ? 12.813 6.596 -3.210 1.00 84.31 77 GLY A CA 1
ATOM 588 C C . GLY A 1 77 ? 13.901 5.614 -3.640 1.00 84.31 77 GLY A C 1
ATOM 589 O O . GLY A 1 77 ? 14.560 5.004 -2.798 1.00 84.31 77 GLY A O 1
ATOM 590 N N . GLY A 1 78 ? 14.049 5.404 -4.946 1.00 85.19 78 GLY A N 1
ATOM 591 C CA . GLY A 1 78 ? 15.026 4.475 -5.517 1.00 85.19 78 GLY A CA 1
ATOM 592 C C . GLY A 1 78 ? 14.504 3.761 -6.759 1.00 85.19 78 GLY A C 1
ATOM 593 O O . GLY A 1 78 ? 13.335 3.902 -7.128 1.00 85.19 78 GLY A O 1
ATOM 594 N N . GLU A 1 79 ? 15.378 2.995 -7.408 1.00 90.06 79 GLU A N 1
ATOM 595 C CA . GLU A 1 79 ? 14.989 2.175 -8.555 1.00 90.06 79 GLU A CA 1
ATOM 596 C C . GLU A 1 79 ? 13.937 1.137 -8.150 1.00 90.06 79 GLU A C 1
ATOM 598 O O . GLU A 1 79 ? 14.065 0.478 -7.115 1.00 90.06 79 GLU A O 1
ATOM 603 N N . TYR A 1 80 ? 12.891 1.013 -8.972 1.00 93.88 80 TYR A N 1
ATOM 604 C CA . TYR A 1 80 ? 11.776 0.072 -8.798 1.00 93.88 80 TYR A CA 1
ATOM 605 C C . TYR A 1 80 ? 10.987 0.219 -7.484 1.00 93.88 80 TYR A C 1
ATOM 607 O O . TYR A 1 80 ? 10.234 -0.672 -7.106 1.00 93.88 80 TYR A O 1
ATOM 615 N N . HIS A 1 81 ? 11.157 1.334 -6.770 1.00 94.19 81 HIS A N 1
ATOM 616 C CA . HIS A 1 81 ? 10.563 1.535 -5.448 1.00 94.19 81 HIS A CA 1
ATOM 617 C C . HIS A 1 81 ? 9.073 1.903 -5.519 1.00 94.19 81 HIS A C 1
ATOM 619 O O . HIS A 1 81 ? 8.272 1.515 -4.668 1.00 94.19 81 HIS A O 1
ATOM 625 N N . TYR A 1 82 ? 8.699 2.648 -6.555 1.00 96.25 82 TYR A N 1
ATOM 626 C CA . TYR A 1 82 ? 7.330 3.073 -6.809 1.00 96.25 82 TYR A CA 1
ATOM 627 C C . TYR A 1 82 ? 6.598 2.058 -7.689 1.00 96.25 82 TYR A C 1
ATOM 629 O O . TYR A 1 82 ? 7.238 1.489 -8.575 1.00 96.25 82 TYR A O 1
ATOM 637 N N . PRO A 1 83 ? 5.280 1.864 -7.512 1.00 96.06 83 PRO A N 1
ATOM 638 C CA . PRO A 1 83 ? 4.499 0.996 -8.386 1.00 96.06 83 PRO A CA 1
ATOM 639 C C . PRO A 1 83 ? 4.521 1.488 -9.836 1.00 96.06 83 PRO A C 1
ATOM 641 O O . PRO A 1 83 ? 4.277 2.668 -10.103 1.00 96.06 83 PRO A O 1
ATOM 644 N N . GLY A 1 84 ? 4.765 0.567 -10.761 1.00 95.50 84 GLY A N 1
ATOM 645 C CA . GLY A 1 84 ? 4.810 0.813 -12.195 1.00 95.50 84 GLY A CA 1
ATOM 646 C C . GLY A 1 84 ? 4.984 -0.477 -12.984 1.00 95.50 84 GLY A C 1
ATOM 647 O O . GLY A 1 84 ? 5.195 -1.531 -12.399 1.00 95.50 84 GLY A O 1
ATOM 648 N N . ASP A 1 85 ? 4.921 -0.398 -14.310 1.00 95.31 85 ASP A N 1
ATOM 649 C CA . ASP A 1 85 ? 5.073 -1.558 -15.206 1.00 95.31 85 ASP A CA 1
ATOM 650 C C . ASP A 1 85 ? 6.445 -2.267 -15.111 1.00 95.31 85 ASP A C 1
ATOM 652 O O . ASP A 1 85 ? 6.586 -3.435 -15.509 1.00 95.31 85 ASP A O 1
ATOM 656 N N . ASP A 1 86 ? 7.431 -1.568 -14.547 1.00 95.75 86 ASP A N 1
ATOM 657 C CA . ASP A 1 86 ? 8.813 -1.964 -14.312 1.00 95.75 86 ASP A CA 1
ATOM 658 C C . ASP A 1 86 ? 9.094 -2.455 -12.881 1.00 95.75 86 ASP A C 1
ATOM 660 O O . ASP A 1 86 ? 10.216 -2.898 -12.610 1.00 95.75 86 ASP A O 1
ATOM 664 N N . SER A 1 87 ? 8.113 -2.423 -11.973 1.00 96.31 87 SER A N 1
ATOM 665 C CA . SER A 1 87 ? 8.293 -2.777 -10.562 1.00 96.31 87 SER A CA 1
ATOM 666 C C . SER A 1 87 ? 7.235 -3.735 -10.023 1.00 96.31 87 SER A C 1
ATOM 668 O O . SER A 1 87 ? 6.054 -3.665 -10.352 1.00 96.31 87 SER A O 1
ATOM 670 N N . ASP A 1 88 ? 7.671 -4.612 -9.126 1.0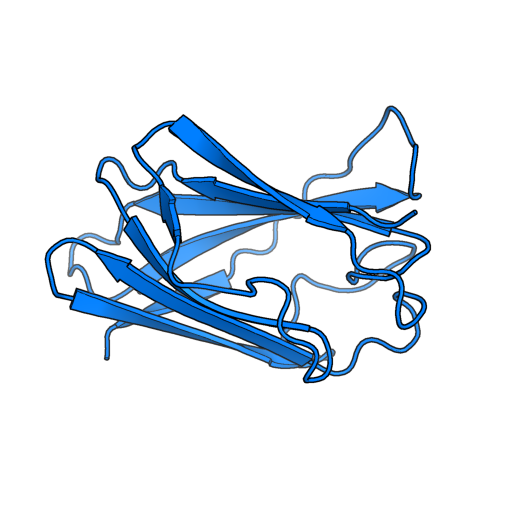0 96.56 88 ASP A N 1
ATOM 671 C CA . ASP A 1 88 ? 6.784 -5.404 -8.286 1.00 96.56 88 ASP A CA 1
ATOM 672 C C . ASP A 1 88 ? 6.768 -4.787 -6.892 1.00 96.56 88 ASP A C 1
ATOM 674 O O . ASP A 1 88 ? 7.809 -4.671 -6.246 1.00 96.56 88 ASP A O 1
ATOM 678 N N . VAL A 1 89 ? 5.588 -4.401 -6.414 1.00 96.88 89 VAL A N 1
ATOM 679 C CA . VAL A 1 89 ? 5.373 -3.883 -5.063 1.00 96.88 89 VAL A CA 1
ATOM 680 C C . VAL A 1 89 ? 4.420 -4.786 -4.293 1.00 96.88 89 VAL A C 1
ATOM 682 O O . VAL A 1 89 ? 3.395 -5.256 -4.790 1.00 96.88 89 VAL A O 1
ATOM 685 N N . SER A 1 90 ? 4.749 -5.024 -3.033 1.00 96.88 90 SER A N 1
ATOM 686 C CA . SER A 1 90 ? 3.924 -5.772 -2.103 1.00 96.88 90 SER A CA 1
ATOM 687 C C . SER A 1 90 ? 3.763 -4.976 -0.828 1.00 96.88 90 SER A C 1
ATOM 689 O O . SER A 1 90 ? 4.715 -4.759 -0.077 1.00 96.88 90 SER A O 1
ATOM 691 N N . TYR A 1 91 ? 2.530 -4.578 -0.574 1.00 97.69 91 TYR A N 1
ATOM 692 C CA . TYR A 1 91 ? 2.151 -3.918 0.650 1.00 97.69 91 TYR A CA 1
ATOM 693 C C . TYR A 1 91 ? 1.662 -4.928 1.683 1.00 97.69 91 TYR A C 1
ATOM 695 O O . TYR A 1 91 ? 0.938 -5.872 1.355 1.00 97.69 91 TYR A O 1
ATOM 703 N N . THR A 1 92 ? 1.998 -4.697 2.946 1.00 97.75 92 THR A N 1
ATOM 704 C CA . THR A 1 92 ? 1.535 -5.526 4.060 1.00 97.75 92 THR A CA 1
ATOM 705 C C . THR A 1 92 ? 0.897 -4.650 5.122 1.00 97.75 92 THR A C 1
ATOM 707 O O . THR A 1 92 ? 1.514 -3.706 5.622 1.00 97.75 92 THR A O 1
ATOM 710 N N . LEU A 1 93 ? -0.345 -4.980 5.464 1.00 97.75 93 LEU A N 1
ATOM 711 C CA . LEU A 1 93 ? -1.095 -4.358 6.545 1.00 97.75 93 LEU A CA 1
ATOM 712 C C . LEU A 1 93 ? -0.843 -5.142 7.822 1.00 97.75 93 LEU A C 1
ATOM 714 O O . LEU A 1 93 ? -1.088 -6.346 7.873 1.00 97.75 93 LEU A O 1
ATOM 718 N N . PHE A 1 94 ? -0.382 -4.450 8.847 1.00 95.50 94 PHE A N 1
ATOM 719 C CA . PHE A 1 94 ? -0.231 -4.987 10.190 1.00 95.50 94 PHE A CA 1
ATOM 720 C C . PHE A 1 94 ? -1.369 -4.479 11.072 1.00 95.50 94 PHE A C 1
ATOM 722 O O . PHE A 1 94 ? -2.173 -3.651 10.648 1.00 95.50 94 PHE A O 1
ATOM 729 N N . GLY A 1 95 ? -1.473 -5.022 12.285 1.00 90.56 95 GLY A N 1
ATOM 730 C CA . GLY A 1 95 ? -2.516 -4.648 13.235 1.00 90.56 95 GLY A CA 1
ATOM 731 C C . GLY A 1 95 ? -2.577 -3.143 13.511 1.00 90.56 95 GLY A C 1
ATOM 732 O O . GLY A 1 95 ? -1.736 -2.347 13.080 1.00 90.56 95 GLY A O 1
ATOM 733 N N . THR A 1 96 ? -3.604 -2.747 14.250 1.00 95.38 96 THR A N 1
ATOM 734 C CA . THR A 1 96 ? -3.720 -1.365 14.702 1.00 95.38 96 THR A CA 1
ATOM 735 C C . THR A 1 96 ? -2.803 -1.097 15.887 1.00 95.38 96 THR A C 1
ATOM 737 O O . THR A 1 96 ? -2.442 -2.018 16.619 1.00 95.38 96 THR A O 1
ATOM 740 N N . ASN A 1 97 ? -2.468 0.171 16.106 1.00 93.50 97 ASN A N 1
ATOM 741 C CA . ASN A 1 97 ? -1.896 0.609 17.376 1.00 93.50 97 ASN A CA 1
ATOM 742 C C . ASN A 1 97 ? -2.886 0.403 18.545 1.00 93.50 97 ASN A C 1
ATOM 744 O O . ASN A 1 97 ? -4.068 0.114 18.335 1.00 93.50 97 ASN A O 1
ATOM 748 N N . ASP A 1 98 ? -2.409 0.594 19.776 1.00 91.44 98 ASP A N 1
ATOM 749 C CA . ASP A 1 98 ? -3.187 0.347 21.001 1.00 91.44 98 ASP A CA 1
ATOM 750 C C . ASP A 1 98 ? -4.484 1.170 21.075 1.00 91.44 98 ASP A C 1
ATOM 752 O O . ASP A 1 98 ? -5.494 0.706 21.601 1.00 91.44 98 ASP A O 1
ATOM 756 N N . SER A 1 99 ? -4.485 2.383 20.512 1.00 93.25 99 SER A N 1
ATOM 757 C CA . SER A 1 99 ? -5.664 3.257 20.459 1.00 93.25 99 SER A CA 1
ATOM 758 C C . SER A 1 99 ? -6.630 2.925 19.314 1.00 93.25 99 SER A C 1
ATOM 760 O O . SER A 1 99 ? -7.719 3.499 19.238 1.00 93.25 99 SER A O 1
ATOM 762 N N . GLY A 1 100 ? -6.246 2.039 18.390 1.00 93.62 100 GLY A N 1
ATOM 763 C CA . GLY A 1 100 ? -7.011 1.730 17.184 1.00 93.62 100 GLY A CA 1
ATOM 764 C C . GLY A 1 100 ? -7.075 2.873 16.162 1.00 93.62 100 GLY A C 1
ATOM 765 O O . GLY A 1 100 ? -7.858 2.782 15.211 1.00 93.62 100 GLY A O 1
ATOM 766 N N . SER A 1 101 ? -6.308 3.952 16.352 1.00 96.31 101 SER A N 1
ATOM 767 C CA . SER A 1 101 ? -6.342 5.149 15.503 1.00 96.31 101 SER A CA 1
ATOM 768 C C . SER A 1 101 ? -5.593 4.973 14.188 1.00 96.31 101 SER A C 1
ATOM 770 O O . SER A 1 101 ? -5.869 5.697 13.237 1.00 96.31 101 SER A O 1
ATOM 772 N N . GLN A 1 102 ? -4.648 4.034 14.130 1.00 97.44 102 GLN A N 1
ATOM 773 C CA . GLN A 1 102 ? -3.780 3.836 12.975 1.00 97.44 102 GLN A CA 1
ATOM 774 C C . GLN A 1 102 ? -3.555 2.355 12.700 1.00 97.44 102 GLN A C 1
ATOM 776 O O . GLN A 1 102 ? -3.379 1.570 13.632 1.00 97.44 102 GLN A O 1
ATOM 781 N N . MET A 1 103 ? -3.520 1.990 11.421 1.00 97.06 103 MET A N 1
ATOM 782 C CA . MET A 1 103 ? -3.140 0.662 10.937 1.00 97.06 103 MET A CA 1
ATOM 783 C C . MET A 1 103 ? -1.765 0.741 10.281 1.00 97.06 103 MET A C 1
ATOM 785 O O . MET A 1 103 ? -1.551 1.563 9.392 1.00 97.06 103 MET A O 1
ATOM 789 N N . GLN A 1 104 ? -0.825 -0.098 10.709 1.00 97.12 104 GLN A N 1
ATOM 790 C CA . GLN A 1 104 ? 0.531 -0.062 10.166 1.00 97.12 104 GLN A CA 1
ATOM 791 C C . GLN A 1 104 ? 0.578 -0.629 8.738 1.00 97.12 104 GLN A C 1
ATOM 793 O O . GLN A 1 104 ? -0.021 -1.659 8.435 1.00 97.12 104 GLN A O 1
ATOM 798 N N . PHE A 1 105 ? 1.347 0.031 7.876 1.00 97.38 105 PHE A N 1
ATOM 799 C CA . PHE A 1 105 ? 1.470 -0.255 6.452 1.00 97.38 105 PHE A CA 1
ATOM 800 C C . PHE A 1 105 ? 2.947 -0.313 6.059 1.00 97.38 105 PHE A C 1
ATOM 802 O O . PHE A 1 105 ? 3.712 0.620 6.318 1.00 97.38 105 PHE A O 1
ATOM 809 N N . ARG A 1 106 ? 3.367 -1.434 5.473 1.00 97.19 106 ARG A N 1
ATOM 810 C CA . ARG A 1 106 ? 4.758 -1.715 5.084 1.00 97.19 106 ARG A CA 1
ATOM 811 C C . ARG A 1 106 ? 4.846 -2.007 3.597 1.00 97.19 106 ARG A C 1
ATOM 813 O O . ARG A 1 106 ? 3.884 -2.513 3.025 1.00 97.19 106 ARG A O 1
ATOM 820 N N . LEU A 1 107 ? 6.017 -1.764 3.015 1.00 97.62 107 LEU A N 1
ATOM 821 C CA . LEU A 1 107 ? 6.311 -2.059 1.618 1.00 97.62 107 LEU A CA 1
ATOM 822 C C . LEU A 1 107 ? 7.510 -3.011 1.494 1.00 97.62 107 LEU A C 1
ATOM 824 O O . LEU A 1 107 ? 8.513 -2.920 2.204 1.00 97.62 107 LEU A O 1
ATOM 828 N N . VAL A 1 108 ? 7.393 -3.910 0.532 1.00 96.31 108 VAL A N 1
ATOM 829 C CA . VAL A 1 108 ? 8.482 -4.669 -0.069 1.00 96.31 108 VAL A CA 1
ATOM 830 C C . VAL A 1 108 ? 8.393 -4.439 -1.576 1.00 96.31 108 VAL A C 1
ATOM 832 O O . VAL A 1 108 ? 7.289 -4.411 -2.115 1.00 96.31 108 VAL A O 1
ATOM 835 N N . TYR A 1 109 ? 9.515 -4.250 -2.260 1.00 96.44 109 TYR A N 1
ATOM 836 C CA . TYR A 1 109 ? 9.522 -3.896 -3.680 1.00 96.44 109 TYR A CA 1
ATOM 837 C C . TYR A 1 109 ? 10.676 -4.546 -4.440 1.00 96.44 109 TYR A C 1
ATOM 839 O O . TYR A 1 109 ? 11.647 -4.998 -3.844 1.00 96.44 109 TYR A O 1
ATOM 847 N N . GLY A 1 110 ? 10.616 -4.576 -5.760 1.00 96.00 110 GLY A N 1
ATOM 848 C CA . GLY A 1 110 ? 11.714 -5.049 -6.590 1.00 96.00 110 GLY A CA 1
ATOM 849 C C . GLY A 1 110 ? 11.478 -4.742 -8.056 1.00 96.00 110 GLY A C 1
ATOM 850 O O . GLY A 1 110 ? 10.415 -4.266 -8.446 1.00 96.00 110 GLY A O 1
ATOM 851 N N . LYS A 1 111 ? 12.483 -5.027 -8.883 1.00 95.94 111 LYS A N 1
ATOM 852 C CA . LYS A 1 111 ? 12.318 -4.983 -10.337 1.00 95.94 111 LYS A CA 1
ATOM 853 C C . LYS A 1 111 ? 11.231 -5.975 -10.757 1.00 95.94 111 LYS A C 1
ATOM 855 O O . LYS A 1 111 ? 11.236 -7.105 -10.278 1.00 95.94 111 LYS A O 1
ATOM 860 N N . GLY A 1 112 ? 10.362 -5.577 -11.681 1.00 93.88 112 GLY A N 1
ATOM 861 C CA . GLY A 1 112 ? 9.297 -6.434 -12.196 1.00 93.88 112 GLY A CA 1
ATOM 862 C C . GLY A 1 112 ? 9.827 -7.776 -12.715 1.00 93.88 112 GLY A C 1
ATOM 863 O O . GLY A 1 112 ? 10.730 -7.805 -13.558 1.00 93.88 112 GLY A O 1
ATOM 864 N N . GLY A 1 113 ? 9.274 -8.881 -12.212 1.00 88.38 113 GLY A N 1
ATOM 865 C CA . GLY A 1 113 ? 9.680 -10.249 -12.553 1.00 88.38 113 GLY A CA 1
ATOM 866 C C . GLY A 1 113 ? 10.986 -10.721 -11.901 1.00 88.38 113 GLY A C 1
ATOM 867 O O . GLY A 1 113 ? 11.534 -11.739 -12.315 1.00 88.38 113 GLY A O 1
ATOM 868 N N . SER A 1 114 ? 11.516 -9.985 -10.923 1.00 89.25 114 SER A N 1
ATOM 869 C CA . SER A 1 114 ? 12.688 -10.389 -10.138 1.00 89.25 114 SER A CA 1
ATOM 870 C C . SER A 1 114 ? 12.309 -11.390 -9.045 1.00 89.25 114 SER A C 1
ATOM 872 O O . SER A 1 114 ? 11.367 -11.163 -8.292 1.00 89.25 114 SER A O 1
ATOM 874 N N . ASP A 1 115 ? 13.133 -12.421 -8.848 1.00 88.12 115 ASP A N 1
ATOM 875 C CA . ASP A 1 115 ? 13.010 -13.347 -7.704 1.00 88.12 115 ASP A CA 1
ATOM 876 C C . ASP A 1 115 ? 13.433 -12.712 -6.367 1.00 88.12 115 ASP A C 1
ATOM 878 O O . ASP A 1 115 ? 13.308 -13.310 -5.296 1.00 88.12 115 ASP A O 1
ATOM 882 N N . ARG A 1 116 ? 14.009 -11.507 -6.419 1.00 90.00 116 ARG A N 1
ATOM 883 C CA . ARG A 1 116 ? 14.493 -10.767 -5.254 1.00 90.00 116 ARG A CA 1
ATOM 884 C C . ARG A 1 116 ? 13.650 -9.533 -5.020 1.00 90.00 116 ARG A C 1
ATOM 886 O O . ARG A 1 116 ? 13.533 -8.689 -5.911 1.00 90.00 116 ARG A O 1
ATOM 893 N N . LEU A 1 117 ? 13.183 -9.410 -3.784 1.00 91.62 117 LEU A N 1
ATOM 894 C CA . LEU A 1 117 ? 12.528 -8.222 -3.270 1.00 91.62 117 LEU A CA 1
ATOM 895 C C . LEU A 1 117 ? 13.370 -7.568 -2.167 1.00 91.62 117 LEU A C 1
ATOM 897 O O . LEU A 1 117 ? 14.121 -8.226 -1.446 1.00 91.62 117 LEU A O 1
ATOM 901 N N . ILE A 1 118 ? 13.219 -6.259 -2.045 1.00 94.88 118 ILE A N 1
ATOM 902 C CA . ILE A 1 118 ? 13.880 -5.363 -1.108 1.00 94.88 118 ILE A CA 1
ATOM 903 C C . ILE A 1 118 ? 12.828 -4.898 -0.103 1.00 94.88 118 ILE A C 1
ATOM 905 O O . ILE A 1 118 ? 11.765 -4.401 -0.472 1.00 94.88 118 ILE A O 1
ATOM 909 N N . TYR A 1 119 ? 13.122 -5.064 1.182 1.00 91.56 119 TYR A N 1
ATOM 910 C CA . TYR A 1 119 ? 12.292 -4.542 2.263 1.00 91.56 119 TYR A CA 1
ATOM 911 C C . TYR A 1 119 ? 12.651 -3.082 2.550 1.00 91.56 119 TYR A C 1
ATOM 913 O O . TYR A 1 119 ? 13.833 -2.757 2.683 1.00 91.56 119 TYR A O 1
ATOM 921 N N . THR A 1 120 ? 11.647 -2.212 2.688 1.00 91.94 120 THR A N 1
ATOM 922 C CA . THR A 1 120 ? 11.865 -0.847 3.186 1.00 91.94 120 THR A CA 1
ATOM 923 C C . THR A 1 120 ? 11.703 -0.788 4.704 1.00 91.94 120 THR A C 1
ATOM 925 O O . THR A 1 120 ? 10.764 -1.336 5.280 1.00 91.94 120 THR A O 1
ATOM 928 N N . ASN A 1 121 ? 12.615 -0.080 5.372 1.00 90.00 121 ASN A N 1
ATOM 929 C CA . ASN A 1 121 ? 12.488 0.204 6.802 1.00 90.00 121 ASN A CA 1
ATOM 930 C C . ASN A 1 121 ? 11.451 1.305 7.088 1.00 90.00 121 ASN A C 1
ATOM 932 O O . ASN A 1 121 ? 11.033 1.463 8.239 1.00 90.00 121 ASN A O 1
ATOM 936 N N . ASP A 1 122 ? 11.025 2.051 6.061 1.00 94.25 122 ASP A N 1
ATOM 937 C CA . ASP A 1 122 ? 10.007 3.087 6.197 1.00 94.25 122 ASP A CA 1
ATOM 938 C C . ASP A 1 122 ? 8.641 2.463 6.521 1.00 94.25 122 ASP A C 1
ATOM 940 O O . ASP A 1 122 ? 8.231 1.435 5.974 1.00 94.25 122 ASP A O 1
ATOM 944 N N . THR A 1 123 ? 7.942 3.089 7.459 1.00 94.88 123 THR A N 1
ATOM 945 C CA . THR A 1 123 ? 6.634 2.656 7.941 1.00 94.88 123 THR A CA 1
ATOM 946 C C . THR A 1 123 ? 5.637 3.748 7.648 1.00 94.88 123 THR A C 1
ATOM 948 O O . THR A 1 123 ? 5.807 4.877 8.107 1.00 94.88 123 THR A O 1
ATOM 951 N N . LYS A 1 124 ? 4.558 3.401 6.957 1.00 97.06 124 LYS A N 1
ATOM 952 C CA . LYS A 1 124 ? 3.410 4.289 6.808 1.00 97.06 124 LYS A CA 1
ATOM 953 C C . LYS A 1 124 ? 2.261 3.776 7.659 1.00 97.06 124 LYS A C 1
ATOM 955 O O . LYS A 1 124 ? 2.291 2.652 8.165 1.00 97.06 124 LYS A O 1
ATOM 960 N N . TYR A 1 125 ? 1.253 4.614 7.821 1.00 97.62 125 TYR A N 1
ATOM 961 C CA . TYR A 1 125 ? 0.073 4.296 8.603 1.00 97.62 125 TYR A CA 1
ATOM 962 C C . TYR A 1 125 ? -1.159 4.710 7.817 1.00 97.62 125 TYR A C 1
ATOM 964 O O . TYR A 1 125 ? -1.161 5.770 7.199 1.00 97.62 125 TYR A O 1
ATOM 972 N N . LEU A 1 126 ? -2.183 3.860 7.825 1.00 98.25 126 LEU A N 1
ATOM 973 C CA . LEU A 1 126 ? -3.517 4.279 7.429 1.00 98.25 126 LEU A CA 1
ATOM 974 C C . LEU A 1 126 ? -4.196 4.868 8.659 1.00 98.25 126 LEU A C 1
ATOM 976 O O . LEU A 1 126 ? -4.276 4.205 9.699 1.00 98.25 126 LEU A O 1
ATOM 980 N N . ASP A 1 127 ? -4.707 6.081 8.524 1.00 98.12 127 ASP A N 1
ATOM 981 C CA . ASP A 1 127 ? -5.385 6.798 9.590 1.00 98.12 127 ASP A CA 1
ATOM 982 C C . ASP A 1 127 ? -6.869 6.438 9.612 1.00 98.12 127 ASP A C 1
ATOM 984 O O . ASP A 1 127 ? -7.539 6.340 8.573 1.00 98.12 127 ASP A O 1
ATOM 988 N N . ARG A 1 128 ? -7.385 6.226 10.822 1.00 96.69 128 ARG A N 1
ATOM 989 C CA . ARG A 1 128 ? -8.810 6.037 11.066 1.00 96.69 128 ARG A CA 1
ATOM 990 C C . ARG A 1 128 ? -9.585 7.302 10.683 1.00 96.69 128 ARG A C 1
ATOM 992 O O . ARG A 1 128 ? -9.187 8.401 11.063 1.00 96.69 128 ARG A O 1
ATOM 999 N N . VAL A 1 129 ? -10.707 7.110 9.990 1.00 93.25 129 VAL A N 1
ATOM 1000 C CA . VAL A 1 129 ? -11.726 8.143 9.725 1.00 93.25 129 VAL A CA 1
ATOM 1001 C C . VAL A 1 129 ? -12.787 8.136 10.821 1.00 93.25 129 VAL A C 1
ATOM 1003 O O . VAL A 1 129 ? -13.156 7.027 11.286 1.00 93.25 129 VAL A O 1
#

Foldseek 3Di:
DEKEKEAEQQQAKKWWPFKDWPNHTQDPDIDIDGHGDMDMGAAAPFAQVPTAWIKTWMATPNWIWIDIDGPVRPLDDDPQRGTYNQKYKHKYWYHADPVNQWIKIFIWMDTPPDPDIDGGPGIDITGID